Protein AF-A0A938E926-F1 (afdb_monomer)

Solvent-accessible surface area (backbone atoms only — not comparable to full-atom values): 5822 Å² total; per-residue (Å²): 134,86,87,84,81,88,79,85,87,80,83,80,80,73,86,68,89,70,73,75,61,56,34,29,30,56,46,64,48,82,91,46,44,76,60,52,52,53,49,39,54,56,42,39,76,72,66,33,42,54,50,44,62,91,80,73,63,58,95,88,58,64,63,66,61,52,51,52,52,45,60,75,66,33,76,40,83,43,80,54,78,52,76,71,63,78,70,58,132

Secondary structure (DSSP, 8-state):
------------------PPPPEEEEEE-GGGHHHHHHHHHHHHTTT-EEE-HHHHPPTTS-HHHHHHHHHHH-SEEEEE--HHHHT--

Foldseek 3Di:
DDDDDDDDDDPPPPPDPDDQAFEEEEAEDPVCVVVSVVVQVVCVVVVHHYDDLVVPDDVPDPSVVVSVVSVVPGPYYHYDDDPVRVPDD

pLDDT: mean 77.52, std 18.32, range [36.31, 94.81]

Sequence (89 aa):
MRSRASPTGIEGSHGDGSTPPLELFISYSRRDFYFAEQLAVAIRRRGLRAWFDAHELLPGSDWSEEVDRAIARCDLFVLVTTRSALASD

Nearest PDB structures (foldseek):
  4om7-assembly1_B  TM=8.098E-01  e=4.220E-02  Homo sapiens
  4lzp-assembly2_C  TM=6.347E-01  e=1.638E-01  Brucella melitensis ATCC 23457
  8t7t-assembly1_B  TM=5.255E-01  e=8.897E-02  Homo sapiens
  3pfn-assembly1_D  TM=4.037E-01  e=2.826E+00  Homo sapiens

Mean predicted aligned error: 11.83 Å

Radius of gyration: 22.84 Å; Cα contacts (8 Å, |Δi|>4): 79; chains: 1; bounding box: 88×32×35 Å

Structure (mmCIF, N/CA/C/O backbone):
data_AF-A0A938E926-F1
#
_entry.id   AF-A0A938E926-F1
#
loop_
_atom_site.group_PDB
_atom_site.id
_atom_site.type_symbol
_atom_site.label_atom_id
_atom_site.label_alt_id
_atom_site.label_comp_id
_atom_site.label_asym_id
_atom_site.label_entity_id
_atom_site.label_seq_id
_atom_site.pdbx_PDB_ins_code
_atom_site.Cartn_x
_atom_site.Cartn_y
_atom_site.Cartn_z
_atom_site.occupancy
_atom_site.B_iso_or_equiv
_atom_site.auth_seq_id
_atom_site.auth_comp_id
_atom_site.auth_asym_id
_atom_site.auth_atom_id
_atom_site.pdbx_PDB_model_num
ATOM 1 N N . MET A 1 1 ? -66.120 6.201 18.907 1.00 38.66 1 MET A N 1
ATOM 2 C CA . MET A 1 1 ? -65.660 4.936 18.294 1.00 38.66 1 MET A CA 1
ATOM 3 C C . MET A 1 1 ? -64.148 4.851 18.510 1.00 38.66 1 MET A C 1
ATOM 5 O O . MET A 1 1 ? -63.458 5.752 18.071 1.00 38.66 1 MET A O 1
ATOM 9 N N . ARG A 1 2 ? -63.729 3.885 19.347 1.00 36.31 2 ARG A N 1
ATOM 10 C CA . ARG A 1 2 ? -62.382 3.392 19.763 1.00 36.31 2 ARG A CA 1
ATOM 11 C C . ARG A 1 2 ? -61.146 4.138 19.196 1.00 36.31 2 ARG A C 1
ATOM 13 O O . ARG A 1 2 ? -60.989 4.207 17.992 1.00 36.31 2 ARG A O 1
ATOM 20 N N . SER A 1 3 ? -60.315 4.796 20.015 1.00 39.72 3 SER A N 1
ATOM 21 C CA . SER A 1 3 ? -59.275 4.245 20.920 1.00 39.72 3 SER A CA 1
ATOM 22 C C . SER A 1 3 ? -58.084 3.594 20.196 1.00 39.72 3 SER A C 1
ATOM 24 O O . SER A 1 3 ? -58.245 2.513 19.635 1.00 39.72 3 SER A O 1
ATOM 26 N N . ARG A 1 4 ? -56.886 4.196 20.311 1.00 39.56 4 ARG A N 1
ATOM 27 C CA . ARG A 1 4 ? -55.739 3.622 21.054 1.00 39.56 4 ARG A CA 1
ATOM 28 C C . ARG A 1 4 ? -54.530 4.564 21.078 1.00 39.56 4 ARG A C 1
ATOM 30 O O . ARG A 1 4 ? -54.123 5.099 20.055 1.00 39.56 4 ARG A O 1
ATOM 37 N N . ALA A 1 5 ? -53.993 4.734 22.283 1.00 47.03 5 ALA A N 1
ATOM 38 C CA . ALA A 1 5 ? -52.683 5.298 22.573 1.00 47.03 5 ALA A CA 1
ATOM 39 C C . ALA A 1 5 ? -51.547 4.344 22.147 1.00 47.03 5 ALA A C 1
ATOM 41 O O . ALA A 1 5 ? -51.781 3.146 21.955 1.00 47.03 5 ALA A O 1
ATOM 42 N N . SER A 1 6 ? -50.337 4.906 22.044 1.00 46.91 6 SER A N 1
ATOM 43 C CA . SER A 1 6 ? -49.046 4.236 21.827 1.00 46.91 6 SER A CA 1
ATOM 44 C C . SER A 1 6 ? -48.813 3.043 22.755 1.00 46.91 6 SER A C 1
ATOM 46 O O . SER A 1 6 ? -49.337 3.014 23.871 1.00 46.91 6 SER A O 1
ATOM 48 N N . PRO A 1 7 ? -47.963 2.094 22.329 1.00 49.88 7 PRO A N 1
ATOM 49 C CA . PRO A 1 7 ? -46.734 1.908 23.104 1.00 49.88 7 PRO A CA 1
ATOM 50 C C . PRO A 1 7 ? -45.506 1.515 22.242 1.00 49.88 7 PRO A C 1
ATOM 52 O O . PRO A 1 7 ? -45.657 0.906 21.189 1.00 49.88 7 PRO A O 1
ATOM 55 N N . THR A 1 8 ? -44.311 1.839 22.760 1.00 41.44 8 THR A N 1
ATOM 56 C CA . THR A 1 8 ? -43.028 1.109 22.590 1.00 41.44 8 THR A CA 1
ATOM 57 C C . THR A 1 8 ? -42.438 1.062 21.167 1.00 41.44 8 THR A C 1
ATOM 59 O O . THR A 1 8 ? -43.003 0.493 20.249 1.00 41.44 8 THR A O 1
ATOM 62 N N . GLY A 1 9 ? -41.302 1.695 20.881 1.00 47.03 9 GLY A N 1
ATOM 63 C CA . GLY A 1 9 ? -39.998 1.316 21.417 1.00 47.03 9 GLY A CA 1
ATOM 64 C C . GLY A 1 9 ? -39.366 0.237 20.533 1.00 47.03 9 GLY A C 1
ATOM 65 O O . GLY A 1 9 ? -39.643 -0.939 20.720 1.00 47.03 9 GLY A O 1
ATOM 66 N N . ILE A 1 10 ? -38.511 0.650 19.596 1.00 54.28 10 ILE A N 1
ATOM 67 C CA . ILE A 1 10 ? -37.270 -0.066 19.290 1.00 54.28 10 ILE A CA 1
ATOM 68 C C . ILE A 1 10 ? -36.203 1.019 19.202 1.00 54.28 10 ILE A C 1
ATOM 70 O O . ILE A 1 10 ? -36.061 1.724 18.204 1.00 54.28 10 ILE A O 1
ATOM 74 N N . GLU A 1 11 ? -35.503 1.184 20.315 1.00 48.88 11 GLU A N 1
ATOM 75 C CA . GLU A 1 11 ? -34.171 1.755 20.337 1.00 48.88 11 GLU A CA 1
ATOM 76 C C . GLU A 1 11 ? -33.302 0.949 19.368 1.00 48.88 11 GLU A C 1
ATOM 78 O O . GLU A 1 11 ? -33.017 -0.225 19.586 1.00 48.88 11 GLU A O 1
ATOM 83 N N . GLY A 1 12 ? -32.878 1.585 18.283 1.00 42.34 12 GLY A N 1
ATOM 84 C CA . GLY A 1 12 ? -31.725 1.154 17.506 1.00 42.34 12 GLY A CA 1
ATOM 85 C C . GLY A 1 12 ? -30.472 1.844 18.026 1.00 42.34 12 GLY A C 1
ATOM 86 O O . GLY A 1 12 ? -29.791 2.514 17.259 1.00 42.34 12 GLY A O 1
ATOM 87 N N . SER A 1 13 ? -30.193 1.729 19.326 1.00 50.97 13 SER A N 1
ATOM 88 C CA . SER A 1 13 ? -28.868 2.028 19.866 1.00 50.97 13 SER A CA 1
ATOM 89 C C . SER A 1 13 ? -27.902 0.966 19.337 1.00 50.97 13 SER A C 1
ATOM 91 O O . SER A 1 13 ? -27.804 -0.123 19.891 1.00 50.97 13 SER A O 1
ATOM 93 N N . HIS A 1 14 ? -27.225 1.264 18.230 1.00 51.56 14 HIS A N 1
ATOM 94 C CA . HIS A 1 14 ? -25.953 0.630 17.893 1.00 51.56 14 HIS A CA 1
ATOM 95 C C . HIS A 1 14 ? -24.873 1.687 18.108 1.00 51.56 14 HIS A C 1
ATOM 97 O O . HIS A 1 14 ? -24.431 2.352 17.175 1.00 51.56 14 HIS A O 1
ATOM 103 N N . GLY A 1 15 ? -24.476 1.886 19.364 1.00 61.97 15 GLY A N 1
ATOM 104 C CA . GLY A 1 15 ? -23.120 2.346 19.617 1.00 61.97 15 GLY A CA 1
ATOM 105 C C . GLY A 1 15 ? -22.197 1.210 19.200 1.00 61.97 15 GLY A C 1
ATOM 106 O O . GLY A 1 15 ? -22.084 0.221 19.913 1.00 61.97 15 GLY A O 1
ATOM 107 N N . ASP A 1 16 ? -21.596 1.301 18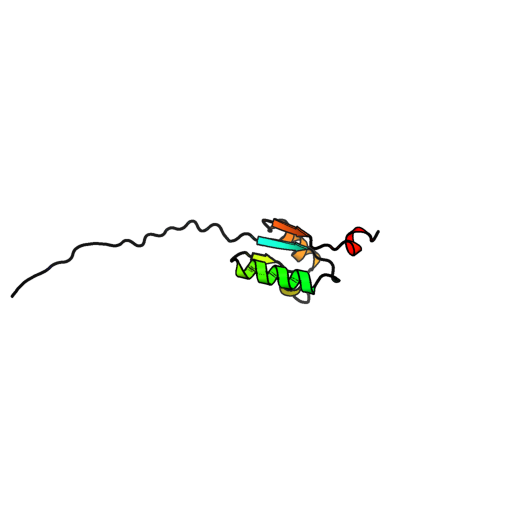.027 1.00 56.91 16 ASP A N 1
ATOM 108 C CA . ASP A 1 16 ? -20.596 0.344 17.583 1.00 56.91 16 ASP A CA 1
ATOM 109 C C . ASP A 1 16 ? -19.259 1.073 17.704 1.00 56.91 16 ASP A C 1
ATOM 111 O O . ASP A 1 16 ? -18.997 2.012 16.956 1.00 56.91 16 ASP A O 1
ATOM 115 N N . GLY A 1 17 ? -18.441 0.701 18.689 1.00 51.72 17 GLY A N 1
ATOM 116 C CA . GLY A 1 17 ? -17.036 1.100 18.762 1.00 51.72 17 GLY A CA 1
ATOM 117 C C . GLY A 1 17 ? -16.257 0.509 17.588 1.00 51.72 17 GLY A C 1
ATOM 118 O O . GLY A 1 17 ? -15.461 -0.414 17.771 1.00 51.72 17 GLY A O 1
ATOM 119 N N . SER A 1 18 ? -16.521 1.026 16.390 1.00 63.53 18 SER A N 1
ATOM 120 C CA . SER A 1 18 ? -16.097 0.452 15.121 1.00 63.53 18 SER A CA 1
ATOM 121 C C . SER A 1 18 ? -14.604 0.648 15.033 1.00 63.53 18 SER A C 1
ATOM 123 O O . SER A 1 18 ? -14.107 1.746 14.778 1.00 63.53 18 SER A O 1
ATOM 125 N N . THR A 1 19 ? -13.876 -0.425 15.331 1.00 70.88 19 THR A N 1
ATOM 126 C CA . THR A 1 19 ? -12.427 -0.432 15.185 1.00 70.88 19 THR A CA 1
ATOM 127 C C . THR A 1 19 ? -12.141 -0.020 13.742 1.00 70.88 19 THR A C 1
ATOM 129 O O . THR A 1 19 ? -12.717 -0.625 12.829 1.00 70.88 19 THR A O 1
ATOM 132 N N . PRO A 1 20 ? -11.343 1.039 13.509 1.00 76.75 20 PRO A N 1
ATOM 133 C CA . PRO A 1 20 ? -11.065 1.486 12.156 1.00 76.75 20 PRO A CA 1
ATOM 134 C C . PRO A 1 20 ? -10.516 0.301 11.351 1.00 76.75 20 PRO A C 1
ATOM 136 O O . PRO A 1 20 ? -9.750 -0.494 11.899 1.00 76.75 20 PRO A O 1
ATOM 139 N N . PRO A 1 21 ? -10.904 0.150 10.071 1.00 84.44 21 PRO A N 1
ATOM 140 C CA . PRO A 1 21 ? -10.434 -0.973 9.274 1.00 84.44 21 PRO A CA 1
ATOM 141 C C . PRO A 1 21 ? -8.908 -0.973 9.237 1.00 84.44 21 PRO A C 1
ATOM 143 O O . PRO A 1 21 ? -8.305 0.098 9.122 1.00 84.44 21 PRO A O 1
ATOM 146 N N . LEU A 1 22 ? -8.312 -2.163 9.333 1.00 91.62 22 LEU A N 1
ATOM 147 C CA . LEU A 1 22 ? -6.859 -2.309 9.336 1.00 91.62 22 LEU A CA 1
ATOM 148 C C . LEU A 1 22 ? -6.260 -1.694 8.070 1.00 91.62 22 LEU A C 1
ATOM 150 O O . LEU A 1 22 ? -6.818 -1.818 6.972 1.00 91.62 22 LEU A O 1
ATOM 154 N N . GLU A 1 23 ? -5.119 -1.046 8.242 1.00 92.38 23 GLU A N 1
ATOM 155 C CA . GLU A 1 23 ? -4.350 -0.389 7.200 1.00 92.38 23 GLU A CA 1
ATOM 156 C C . GLU A 1 23 ? -3.149 -1.240 6.811 1.00 92.38 23 GLU A C 1
ATOM 158 O O . GLU A 1 23 ? -2.259 -1.501 7.615 1.00 92.38 23 GLU A O 1
ATOM 163 N N . LEU A 1 24 ? -3.147 -1.703 5.564 1.00 94.81 24 LEU A N 1
ATOM 164 C CA . LEU A 1 24 ? -2.105 -2.560 5.020 1.00 94.81 24 LEU A CA 1
ATOM 165 C C . LEU A 1 24 ? -1.167 -1.730 4.145 1.00 94.81 24 LEU A C 1
ATOM 167 O O . LEU A 1 24 ? -1.629 -1.100 3.195 1.00 94.81 24 LEU A O 1
ATOM 171 N N . PHE A 1 25 ? 0.135 -1.784 4.408 1.00 94.75 25 PHE A N 1
ATOM 172 C CA . PHE A 1 25 ? 1.160 -1.255 3.510 1.00 94.75 25 PHE A CA 1
ATOM 173 C C . PHE A 1 25 ? 1.616 -2.353 2.546 1.00 94.75 25 PHE A C 1
ATOM 175 O O . PHE A 1 25 ? 2.055 -3.417 2.986 1.00 94.75 25 PHE A O 1
ATOM 182 N N . ILE A 1 26 ? 1.522 -2.111 1.236 1.00 93.88 26 ILE A N 1
ATOM 183 C CA . ILE A 1 26 ? 1.955 -3.073 0.214 1.00 93.88 26 ILE A CA 1
ATOM 184 C C . ILE A 1 26 ? 3.306 -2.636 -0.348 1.00 93.88 26 ILE A C 1
ATOM 186 O O . ILE A 1 26 ? 3.391 -1.712 -1.153 1.00 93.88 26 ILE A O 1
ATOM 190 N N . SER A 1 27 ? 4.356 -3.351 0.049 1.00 91.50 27 SER A N 1
ATOM 191 C CA . SER A 1 27 ? 5.685 -3.246 -0.544 1.00 91.50 27 SER A CA 1
ATOM 192 C C . SER A 1 27 ? 5.797 -4.209 -1.718 1.00 91.50 27 SER A C 1
ATOM 194 O O . SER A 1 27 ? 5.456 -5.385 -1.593 1.00 91.50 27 SER A O 1
ATOM 196 N N . TYR A 1 28 ? 6.270 -3.733 -2.863 1.00 91.06 28 TYR A N 1
ATOM 197 C CA . TYR A 1 28 ? 6.399 -4.549 -4.064 1.00 91.06 28 TYR A CA 1
ATOM 198 C C . TYR A 1 28 ? 7.561 -4.060 -4.928 1.00 91.06 28 TYR A C 1
ATOM 200 O O . TYR A 1 28 ? 7.955 -2.894 -4.882 1.00 91.06 28 TYR A O 1
ATOM 208 N N . SER A 1 29 ? 8.113 -4.955 -5.746 1.00 88.56 29 SER A N 1
ATOM 209 C CA . SER A 1 29 ? 9.036 -4.550 -6.803 1.00 88.56 29 SER A CA 1
ATOM 210 C C . SER A 1 29 ? 8.249 -4.025 -8.005 1.00 88.56 29 SER A C 1
ATOM 212 O O . SER A 1 29 ? 7.186 -4.551 -8.327 1.00 88.56 29 SER A O 1
ATOM 214 N N . ARG A 1 30 ? 8.792 -3.066 -8.766 1.00 85.44 30 ARG A N 1
ATOM 215 C CA . ARG A 1 30 ? 8.137 -2.572 -9.999 1.00 85.44 30 ARG A CA 1
ATOM 216 C C . ARG A 1 30 ? 7.786 -3.684 -10.999 1.00 85.44 30 ARG A C 1
ATOM 218 O O . ARG A 1 30 ? 6.855 -3.525 -11.780 1.00 85.44 30 ARG A O 1
ATOM 225 N N . ARG A 1 31 ? 8.515 -4.807 -10.983 1.00 87.19 31 ARG A N 1
ATOM 226 C CA . ARG A 1 31 ? 8.246 -5.971 -11.847 1.00 87.19 31 ARG A CA 1
ATOM 227 C C . ARG A 1 31 ? 6.952 -6.694 -11.468 1.00 87.19 31 ARG A C 1
ATOM 229 O O . ARG A 1 31 ? 6.338 -7.317 -12.326 1.00 87.19 31 ARG A O 1
ATOM 236 N N . ASP A 1 32 ? 6.532 -6.566 -10.214 1.00 88.31 32 ASP A N 1
ATOM 237 C CA . ASP A 1 32 ? 5.350 -7.213 -9.647 1.00 88.31 32 ASP A CA 1
ATOM 238 C C . ASP A 1 32 ? 4.145 -6.252 -9.550 1.00 88.31 32 ASP A C 1
ATOM 240 O O . ASP A 1 32 ? 3.137 -6.589 -8.929 1.00 88.31 32 ASP A O 1
ATOM 244 N N . PHE A 1 33 ? 4.223 -5.069 -10.182 1.00 89.75 33 PHE A N 1
ATOM 245 C CA . PHE A 1 33 ? 3.216 -4.000 -10.106 1.00 89.75 33 PHE A CA 1
ATOM 246 C C . PHE A 1 33 ? 1.782 -4.499 -10.324 1.00 89.75 33 PHE A C 1
ATOM 248 O O . PHE A 1 33 ? 0.929 -4.311 -9.462 1.00 89.75 33 PHE A O 1
ATOM 255 N N . TYR A 1 34 ? 1.520 -5.192 -11.438 1.00 91.44 34 TYR A N 1
ATOM 256 C CA . TYR A 1 34 ? 0.164 -5.645 -11.772 1.00 91.44 34 TYR A CA 1
ATOM 257 C C . TYR A 1 34 ? -0.401 -6.624 -10.742 1.00 91.44 34 TYR A C 1
ATOM 259 O O . TYR A 1 34 ? -1.599 -6.632 -10.474 1.00 91.44 34 TYR A O 1
ATOM 267 N N . PHE A 1 35 ? 0.449 -7.455 -10.140 1.00 91.69 35 PHE A N 1
ATOM 268 C CA . PHE A 1 35 ? 0.006 -8.342 -9.072 1.00 91.69 35 PHE A CA 1
ATOM 269 C C . PHE A 1 35 ? -0.311 -7.549 -7.797 1.00 91.69 35 PHE A C 1
ATOM 271 O O . PHE A 1 35 ? -1.359 -7.767 -7.188 1.00 91.69 35 PHE A O 1
ATOM 278 N N . ALA A 1 36 ? 0.567 -6.620 -7.409 1.00 92.75 36 ALA A N 1
ATOM 279 C CA . ALA A 1 36 ? 0.384 -5.782 -6.226 1.00 92.75 36 ALA A CA 1
ATOM 280 C C . ALA A 1 36 ? -0.877 -4.902 -6.325 1.00 92.75 36 ALA A C 1
ATOM 282 O O . ALA A 1 36 ? -1.633 -4.800 -5.358 1.00 92.75 36 ALA A O 1
ATOM 283 N N . GLU A 1 37 ? -1.165 -4.354 -7.506 1.00 93.81 37 GLU A N 1
ATOM 284 C CA . GLU A 1 37 ? -2.388 -3.596 -7.786 1.00 93.81 37 GLU A CA 1
ATOM 285 C C . GLU A 1 37 ? -3.643 -4.464 -7.590 1.00 93.81 37 GLU A C 1
ATOM 287 O O . GLU A 1 37 ? -4.570 -4.092 -6.861 1.00 93.81 37 GLU A O 1
ATOM 292 N N . GLN A 1 38 ? -3.659 -5.666 -8.173 1.00 94.38 38 GLN A N 1
ATOM 293 C CA . GLN A 1 38 ? -4.783 -6.598 -8.044 1.00 94.38 38 GLN A CA 1
ATOM 294 C C . GLN A 1 38 ? -4.988 -7.053 -6.594 1.00 94.38 38 GLN A C 1
ATOM 296 O O . GLN A 1 38 ? -6.128 -7.184 -6.134 1.00 94.38 38 GLN A O 1
ATOM 301 N N . LEU A 1 39 ? -3.896 -7.247 -5.851 1.00 93.25 39 LEU A N 1
ATOM 302 C CA . LEU A 1 39 ? -3.931 -7.534 -4.421 1.00 93.25 39 LEU A CA 1
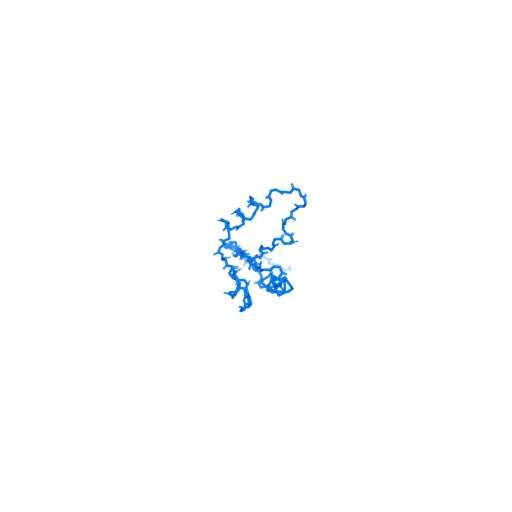ATOM 303 C C . LEU A 1 39 ? -4.550 -6.369 -3.635 1.00 93.25 39 LEU A C 1
ATOM 305 O O . LEU A 1 39 ? -5.446 -6.600 -2.821 1.00 93.25 39 LEU A O 1
ATOM 309 N N . ALA A 1 40 ? -4.147 -5.126 -3.913 1.00 93.69 40 ALA A N 1
ATOM 310 C CA . ALA A 1 40 ? -4.709 -3.937 -3.275 1.00 93.69 40 ALA A CA 1
ATOM 311 C C . ALA A 1 40 ? -6.223 -3.821 -3.521 1.00 93.69 40 ALA A C 1
ATOM 313 O O . ALA A 1 40 ? -6.993 -3.569 -2.592 1.00 93.69 40 ALA A O 1
ATOM 314 N N . VAL A 1 41 ? -6.679 -4.068 -4.754 1.00 94.31 41 VAL A N 1
ATOM 315 C CA . VAL A 1 41 ? -8.112 -4.105 -5.096 1.00 94.31 41 VAL A CA 1
ATOM 316 C C . VAL A 1 41 ? -8.840 -5.205 -4.318 1.00 94.31 41 VAL A C 1
ATOM 318 O O . VAL A 1 41 ? -9.918 -4.960 -3.771 1.00 94.31 41 VAL A O 1
ATOM 321 N N . ALA A 1 42 ? -8.269 -6.407 -4.234 1.00 94.75 42 ALA A N 1
ATOM 322 C CA . ALA A 1 42 ? -8.867 -7.522 -3.503 1.00 94.75 42 ALA A CA 1
ATOM 323 C C . ALA A 1 42 ? -8.976 -7.250 -1.992 1.00 94.75 42 ALA A C 1
ATOM 325 O O . ALA A 1 42 ? -9.996 -7.584 -1.388 1.00 94.75 42 ALA A O 1
ATOM 326 N N . ILE A 1 43 ? -7.964 -6.612 -1.394 1.00 92.81 43 ILE A N 1
ATOM 327 C CA . ILE A 1 43 ? -7.967 -6.183 0.013 1.00 92.81 43 ILE A CA 1
ATOM 328 C C . ILE A 1 43 ? -9.077 -5.152 0.249 1.00 92.81 43 ILE A C 1
ATOM 330 O O . ILE A 1 43 ? -9.912 -5.342 1.135 1.00 92.81 43 ILE A O 1
ATOM 334 N N . ARG A 1 44 ? -9.157 -4.112 -0.592 1.00 92.38 44 ARG A N 1
ATOM 335 C CA . ARG A 1 44 ? -10.184 -3.060 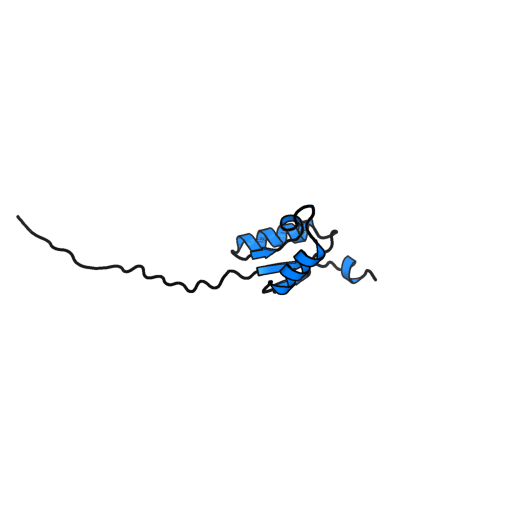-0.484 1.00 92.38 44 ARG A CA 1
ATOM 336 C C . ARG A 1 44 ? -11.604 -3.614 -0.607 1.00 92.38 44 ARG A C 1
ATOM 338 O O . ARG A 1 44 ? -12.489 -3.222 0.148 1.00 92.38 44 ARG A O 1
ATOM 345 N N . ARG A 1 45 ? -11.826 -4.596 -1.489 1.00 93.69 45 ARG A N 1
ATOM 346 C CA . ARG A 1 45 ? -13.124 -5.290 -1.631 1.00 93.69 45 ARG A CA 1
ATOM 347 C C . ARG A 1 45 ? -13.562 -6.055 -0.380 1.00 93.69 45 ARG A C 1
ATOM 349 O O . ARG A 1 45 ? -14.742 -6.361 -0.255 1.00 93.69 45 ARG A O 1
ATOM 356 N N . ARG A 1 46 ? -12.642 -6.364 0.537 1.00 92.38 46 ARG A N 1
ATOM 357 C CA . ARG A 1 46 ? -12.934 -7.007 1.828 1.00 92.38 46 ARG A CA 1
ATOM 358 C C . ARG A 1 46 ? -13.176 -6.000 2.960 1.00 92.38 46 ARG A C 1
ATOM 360 O O . ARG A 1 46 ? -13.284 -6.414 4.106 1.00 92.38 46 ARG A O 1
ATOM 367 N N . GLY A 1 47 ? -13.253 -4.702 2.654 1.00 90.94 47 GLY A N 1
ATOM 368 C CA . GLY A 1 47 ? -13.477 -3.644 3.645 1.00 90.94 47 GLY A CA 1
ATOM 369 C C . GLY A 1 47 ? -12.222 -3.222 4.415 1.00 90.94 47 GLY A C 1
ATOM 370 O O . GLY A 1 47 ? -12.334 -2.514 5.409 1.00 90.94 47 GLY A O 1
ATOM 371 N N . LEU A 1 48 ? -11.035 -3.641 3.971 1.00 92.69 48 LEU A N 1
ATOM 372 C CA . LEU A 1 48 ? -9.751 -3.249 4.558 1.00 92.69 48 LEU A CA 1
ATOM 373 C C . LEU A 1 48 ? -9.144 -2.061 3.801 1.00 92.69 48 LEU A C 1
ATOM 375 O O . LEU A 1 48 ? -9.434 -1.857 2.618 1.00 92.69 48 LEU A O 1
ATOM 379 N N . ARG A 1 49 ? -8.262 -1.293 4.450 1.00 92.12 49 ARG A N 1
ATOM 380 C CA . ARG A 1 49 ? -7.490 -0.244 3.770 1.00 92.12 49 ARG A CA 1
ATOM 381 C C . ARG A 1 49 ? -6.198 -0.841 3.217 1.00 92.12 49 ARG A C 1
ATOM 383 O O . ARG A 1 49 ? -5.498 -1.564 3.914 1.00 92.12 49 ARG A O 1
ATOM 390 N N . ALA A 1 50 ? -5.880 -0.522 1.967 1.00 92.81 50 ALA A N 1
ATOM 391 C CA . ALA A 1 50 ? -4.607 -0.871 1.344 1.00 92.81 50 ALA A CA 1
ATOM 392 C C . ALA A 1 50 ? -3.933 0.410 0.862 1.00 92.81 50 ALA A C 1
ATOM 394 O O . ALA A 1 50 ? -4.471 1.076 -0.029 1.00 92.81 50 ALA A O 1
ATOM 395 N N . TRP A 1 51 ? -2.784 0.729 1.446 1.00 91.81 51 TRP A N 1
ATOM 396 C CA . TRP A 1 51 ? -1.893 1.775 0.976 1.00 91.81 51 TRP A CA 1
ATOM 397 C C . TRP A 1 51 ? -1.008 1.200 -0.133 1.00 91.81 51 TRP A C 1
ATOM 399 O O . TRP A 1 51 ? -0.325 0.188 0.053 1.00 91.81 51 TRP A O 1
ATOM 409 N N . PHE A 1 52 ? -1.090 1.815 -1.309 1.00 87.31 52 PHE A N 1
ATOM 410 C CA . PHE A 1 52 ? -0.389 1.399 -2.518 1.00 87.31 52 PHE A CA 1
ATOM 411 C C . PHE A 1 52 ? 0.204 2.645 -3.162 1.00 87.31 52 PHE A C 1
ATOM 413 O O . PHE A 1 52 ? -0.535 3.511 -3.628 1.00 87.31 52 PHE A O 1
ATOM 420 N N . ASP A 1 53 ? 1.530 2.726 -3.148 1.00 80.94 53 ASP A N 1
ATOM 421 C CA . ASP A 1 53 ? 2.303 3.931 -3.450 1.00 80.94 53 ASP A CA 1
ATOM 422 C C . ASP A 1 53 ? 1.902 4.589 -4.789 1.00 80.94 53 ASP A C 1
ATOM 424 O O . ASP A 1 53 ? 1.679 5.794 -4.851 1.00 80.94 53 ASP A O 1
ATOM 428 N N . ALA A 1 54 ? 1.661 3.803 -5.837 1.00 75.06 54 ALA A N 1
ATOM 429 C CA . ALA A 1 54 ? 1.305 4.289 -7.163 1.00 75.06 54 ALA A CA 1
ATOM 430 C C . ALA A 1 54 ? -0.047 5.015 -7.220 1.00 75.06 54 ALA A C 1
ATOM 432 O O . ALA A 1 54 ? -0.318 5.714 -8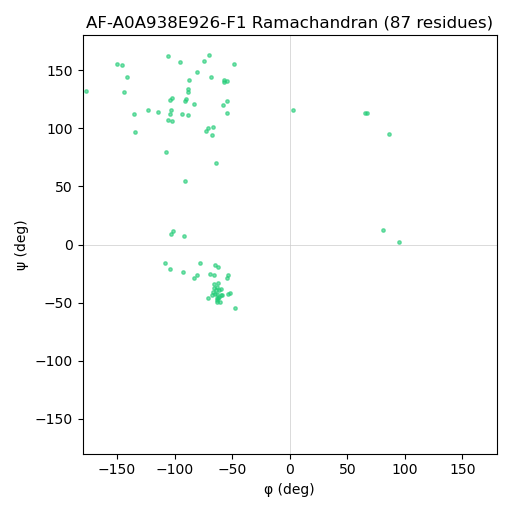.193 1.00 75.06 54 ALA A O 1
ATOM 433 N N . HIS A 1 55 ? -0.907 4.830 -6.216 1.00 74.38 55 HIS A N 1
ATOM 434 C CA . HIS A 1 55 ? -2.195 5.519 -6.113 1.00 74.38 55 HIS A CA 1
ATOM 435 C C . HIS A 1 55 ? -2.185 6.644 -5.070 1.00 74.38 55 HIS A C 1
ATOM 437 O O . HIS A 1 55 ? -3.047 7.515 -5.129 1.00 74.38 55 HIS A O 1
ATOM 443 N N . GLU A 1 56 ? -1.258 6.603 -4.113 1.00 69.62 56 GLU A N 1
ATOM 444 C CA . GLU A 1 56 ? -1.279 7.445 -2.908 1.00 69.62 56 GLU A CA 1
ATOM 445 C C . GLU A 1 56 ? -0.207 8.547 -2.927 1.00 69.62 56 GLU A C 1
ATOM 447 O O . GLU A 1 56 ? -0.304 9.504 -2.162 1.00 69.62 56 GLU A O 1
ATOM 452 N N . LEU A 1 57 ? 0.799 8.442 -3.800 1.00 78.50 57 LEU A N 1
ATOM 453 C CA . LEU A 1 57 ? 1.871 9.429 -3.925 1.00 78.50 57 LEU A CA 1
ATOM 454 C C . LEU A 1 57 ? 1.508 10.514 -4.941 1.00 78.50 57 LEU A C 1
ATOM 456 O O . LEU A 1 57 ? 1.226 10.235 -6.112 1.00 78.50 57 LEU A O 1
ATOM 460 N N . LEU A 1 58 ? 1.564 11.771 -4.508 1.00 76.31 58 LEU A N 1
ATOM 461 C CA . LEU A 1 58 ? 1.293 12.922 -5.366 1.00 76.31 58 LEU A CA 1
ATOM 462 C C . LEU A 1 58 ? 2.563 13.380 -6.103 1.00 76.31 58 LEU A C 1
ATOM 464 O O . LEU A 1 58 ? 3.644 13.425 -5.519 1.00 76.31 58 LEU A O 1
ATOM 468 N N . PRO A 1 59 ? 2.471 13.804 -7.376 1.00 76.25 59 PRO A N 1
ATOM 469 C CA . PRO A 1 59 ? 3.608 14.416 -8.053 1.00 76.25 59 PRO A CA 1
ATOM 470 C C . PRO A 1 59 ? 4.111 15.651 -7.287 1.00 76.25 59 PRO A C 1
ATOM 472 O O . PRO A 1 59 ? 3.373 16.619 -7.112 1.00 76.25 59 PRO A O 1
ATOM 475 N N . GLY A 1 60 ? 5.375 15.623 -6.858 1.00 80.88 60 GLY A N 1
ATOM 476 C CA . GLY A 1 60 ? 6.014 16.718 -6.119 1.00 80.88 60 GLY A CA 1
ATOM 477 C C . GLY A 1 60 ? 5.978 16.594 -4.592 1.00 80.88 60 GLY A C 1
ATOM 478 O O . GLY A 1 60 ? 6.489 17.495 -3.928 1.00 80.88 60 GLY A O 1
ATOM 479 N N . SER A 1 61 ? 5.420 15.516 -4.032 1.00 79.12 61 SER A N 1
ATOM 480 C CA . SER A 1 61 ? 5.580 15.196 -2.610 1.00 79.12 61 SER A CA 1
ATOM 481 C C . SER A 1 61 ? 6.981 14.655 -2.296 1.00 79.12 61 SER A C 1
ATOM 483 O O . SER A 1 61 ? 7.686 14.152 -3.179 1.00 79.12 61 SER A O 1
ATOM 485 N N . ASP A 1 62 ? 7.400 14.758 -1.028 1.00 84.31 62 ASP A N 1
ATOM 486 C CA . ASP A 1 62 ? 8.566 14.011 -0.551 1.00 84.31 62 ASP A CA 1
ATOM 487 C C . ASP A 1 62 ? 8.185 12.535 -0.431 1.00 84.31 62 ASP A C 1
ATOM 489 O O . ASP A 1 62 ? 7.563 12.086 0.535 1.00 84.31 62 ASP A O 1
ATOM 493 N N . TRP A 1 63 ? 8.552 11.797 -1.473 1.00 83.94 63 TRP A N 1
ATOM 494 C CA . TRP A 1 63 ? 8.285 10.375 -1.612 1.00 83.94 63 TRP A CA 1
ATOM 495 C C . TRP A 1 63 ? 8.768 9.558 -0.411 1.00 83.94 63 TRP A C 1
ATOM 497 O O . TRP A 1 63 ? 8.054 8.673 0.058 1.00 83.94 63 TRP A O 1
ATOM 507 N N . SER A 1 64 ? 9.968 9.858 0.094 1.00 84.94 64 SER A N 1
ATOM 508 C CA . SER A 1 64 ? 10.569 9.091 1.190 1.00 84.94 64 SER A CA 1
ATOM 509 C C . SER A 1 64 ? 9.775 9.303 2.472 1.00 84.94 64 SER A C 1
ATOM 511 O O . SER A 1 64 ? 9.435 8.346 3.161 1.00 84.94 64 SER A O 1
ATOM 513 N N . GLU A 1 65 ? 9.396 10.552 2.743 1.00 88.75 65 GLU A N 1
ATOM 514 C CA . GLU A 1 65 ? 8.617 10.897 3.929 1.00 88.75 65 GLU A CA 1
ATOM 515 C C . GLU A 1 65 ? 7.203 10.286 3.891 1.00 88.75 65 GLU A C 1
ATOM 517 O O . GLU A 1 65 ? 6.684 9.836 4.912 1.00 88.75 65 GLU A O 1
ATOM 522 N N . GLU A 1 66 ? 6.560 10.236 2.719 1.00 88.25 66 GLU A N 1
ATOM 523 C CA . GLU A 1 66 ? 5.252 9.589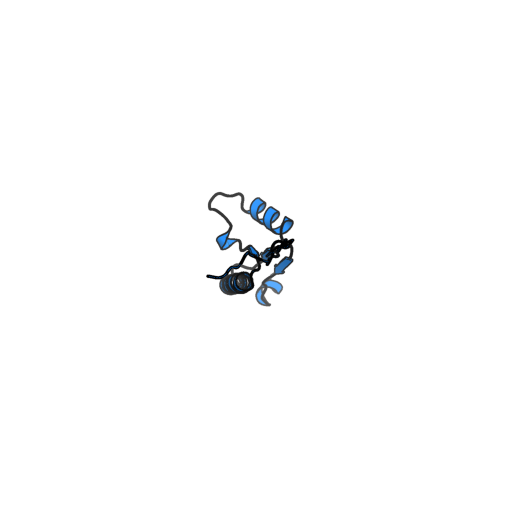 2.551 1.00 88.25 66 GLU A CA 1
ATOM 524 C C . GLU A 1 66 ? 5.311 8.082 2.793 1.00 88.25 66 GLU A C 1
ATOM 526 O O . GLU A 1 66 ? 4.449 7.544 3.494 1.00 88.25 66 GLU A O 1
ATOM 531 N N . VAL A 1 67 ? 6.344 7.421 2.270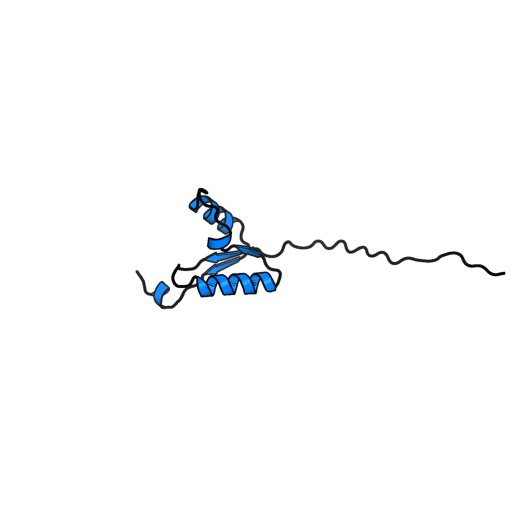 1.00 88.56 67 VAL A N 1
ATOM 532 C CA . VAL A 1 67 ? 6.590 5.997 2.509 1.00 88.56 67 VAL A CA 1
ATOM 533 C C . VAL A 1 67 ? 6.854 5.737 3.992 1.00 88.56 67 VAL A C 1
ATOM 535 O O . VAL A 1 67 ? 6.205 4.866 4.573 1.00 88.56 67 VAL A O 1
ATOM 538 N N . ASP A 1 68 ? 7.726 6.519 4.630 1.00 90.88 68 ASP A N 1
ATOM 539 C CA . ASP A 1 68 ? 8.045 6.373 6.054 1.00 90.88 68 ASP A CA 1
ATOM 540 C C . ASP A 1 68 ? 6.800 6.549 6.932 1.00 90.88 68 ASP A C 1
ATOM 542 O O . ASP A 1 68 ? 6.541 5.744 7.833 1.00 90.88 68 ASP A O 1
ATOM 546 N N . ARG A 1 69 ? 5.968 7.556 6.637 1.00 90.50 69 ARG A N 1
ATOM 547 C CA . ARG A 1 69 ? 4.692 7.768 7.337 1.00 90.50 69 ARG A CA 1
ATOM 548 C C . ARG A 1 69 ? 3.724 6.608 7.136 1.00 90.50 69 ARG A C 1
ATOM 550 O O . ARG A 1 69 ? 3.062 6.205 8.092 1.00 90.50 69 ARG A O 1
ATOM 557 N N . ALA A 1 70 ? 3.618 6.082 5.919 1.00 89.75 70 ALA A N 1
ATOM 558 C CA . ALA A 1 70 ? 2.721 4.973 5.620 1.00 89.75 70 ALA A CA 1
ATOM 559 C C . ALA A 1 70 ? 3.156 3.685 6.337 1.00 89.75 70 ALA A C 1
ATOM 561 O O . ALA A 1 70 ? 2.316 2.991 6.910 1.00 89.75 70 ALA A O 1
ATOM 562 N N . ILE A 1 71 ? 4.462 3.406 6.386 1.00 90.50 71 ILE A N 1
ATOM 563 C CA . ILE A 1 71 ? 5.022 2.279 7.143 1.00 90.50 71 ILE A CA 1
ATOM 564 C C . ILE A 1 71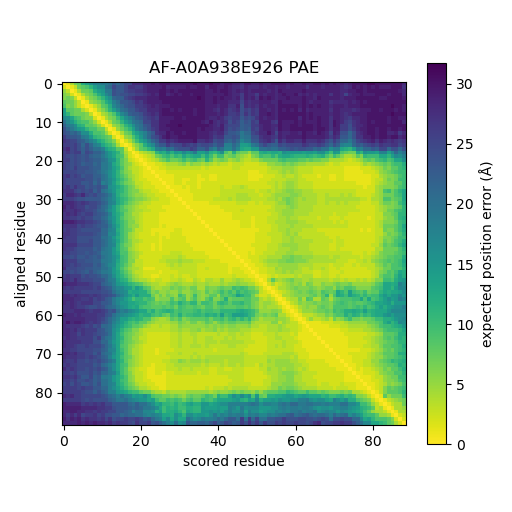 ? 4.759 2.455 8.642 1.00 90.50 71 ILE A C 1
ATOM 566 O O . ILE A 1 71 ? 4.292 1.520 9.287 1.00 90.50 71 ILE A O 1
ATOM 570 N N . ALA A 1 72 ? 4.999 3.648 9.195 1.00 91.69 72 ALA A N 1
ATOM 571 C CA . ALA A 1 72 ? 4.794 3.921 10.619 1.00 91.69 72 ALA A CA 1
ATOM 572 C C . ALA A 1 72 ? 3.320 3.839 11.056 1.00 91.69 72 ALA A C 1
ATOM 574 O O . ALA A 1 72 ? 3.037 3.585 12.226 1.00 91.69 72 ALA A O 1
ATOM 575 N N . ARG A 1 73 ? 2.382 4.078 10.132 1.00 91.75 73 ARG A N 1
ATOM 576 C CA . ARG A 1 73 ? 0.937 4.082 10.395 1.00 91.75 73 ARG A CA 1
ATOM 577 C C . ARG A 1 73 ? 0.259 2.731 10.143 1.00 91.75 73 ARG A C 1
ATOM 579 O O . ARG A 1 73 ? -0.826 2.511 10.676 1.00 91.75 73 ARG A O 1
ATOM 586 N N . CYS A 1 74 ? 0.828 1.865 9.307 1.00 93.56 74 CYS A N 1
ATOM 587 C CA . CYS A 1 74 ? 0.158 0.626 8.919 1.00 93.56 74 CYS A CA 1
ATOM 588 C C . CYS A 1 74 ? 0.042 -0.370 10.085 1.00 93.56 74 CYS A C 1
ATOM 590 O O . CYS A 1 74 ? 0.942 -0.505 10.909 1.00 93.56 74 CYS A O 1
ATOM 592 N N . ASP A 1 75 ? -1.067 -1.106 10.119 1.00 93.75 75 ASP A N 1
ATOM 593 C CA . ASP A 1 75 ? -1.281 -2.207 11.061 1.00 93.75 75 ASP A CA 1
ATOM 594 C C . ASP A 1 75 ? -0.579 -3.492 10.588 1.00 93.75 75 ASP A C 1
ATOM 596 O O . ASP A 1 75 ? -0.254 -4.377 11.380 1.00 93.75 75 ASP A O 1
ATOM 600 N N . LEU A 1 76 ? -0.381 -3.621 9.273 1.00 93.06 76 LEU A N 1
ATOM 601 C CA 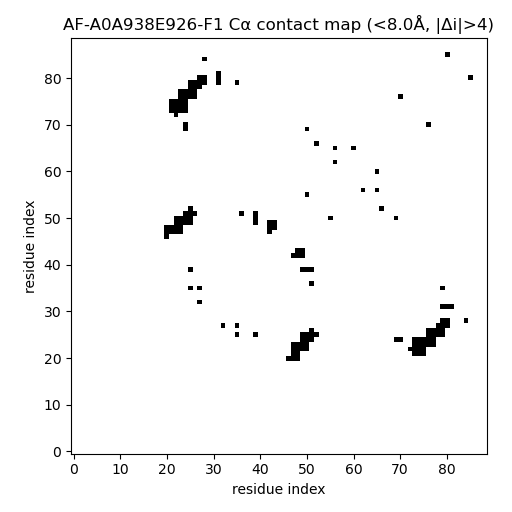. LEU A 1 76 ? 0.132 -4.815 8.609 1.00 93.06 76 LEU A CA 1
ATOM 602 C C . LEU A 1 76 ? 1.027 -4.427 7.427 1.00 93.06 76 LEU A C 1
ATOM 604 O O . LEU A 1 76 ? 0.623 -3.666 6.549 1.00 93.06 76 LEU A O 1
ATOM 608 N N . PHE A 1 77 ? 2.211 -5.034 7.355 1.00 92.44 77 PHE A N 1
ATOM 609 C CA . PHE A 1 77 ? 3.143 -4.873 6.240 1.00 92.44 77 PHE A CA 1
ATOM 610 C C . PHE A 1 77 ? 3.116 -6.110 5.335 1.00 92.44 77 PHE A C 1
ATOM 612 O O . PHE A 1 77 ? 3.350 -7.231 5.792 1.00 92.44 77 PHE A O 1
ATOM 619 N N . VAL A 1 78 ? 2.848 -5.920 4.043 1.00 92.12 78 VAL A N 1
ATOM 620 C CA . VAL A 1 78 ? 2.771 -6.990 3.041 1.00 92.12 78 VAL A CA 1
ATOM 621 C C . VAL A 1 78 ? 3.903 -6.828 2.035 1.00 92.12 78 VAL A C 1
ATOM 623 O O . VAL A 1 78 ? 3.906 -5.881 1.253 1.00 92.12 78 VAL A O 1
ATOM 626 N N . LEU A 1 79 ? 4.840 -7.778 2.020 1.00 91.31 79 LEU A N 1
ATOM 627 C CA . LEU A 1 79 ? 5.901 -7.843 1.016 1.00 91.31 79 LEU A CA 1
ATOM 628 C C . LEU A 1 79 ? 5.485 -8.750 -0.147 1.00 91.31 79 LEU A C 1
ATOM 630 O O . LEU A 1 79 ? 5.391 -9.970 -0.004 1.00 91.31 79 LEU A O 1
ATOM 634 N N . VAL A 1 80 ? 5.275 -8.153 -1.314 1.00 89.19 80 VAL A N 1
ATOM 635 C CA . VAL A 1 80 ? 5.092 -8.853 -2.584 1.00 89.19 80 VAL A CA 1
ATOM 636 C C . VAL A 1 80 ? 6.463 -9.057 -3.212 1.00 89.19 80 VAL A C 1
ATOM 638 O O . VAL A 1 80 ? 7.110 -8.109 -3.654 1.00 89.19 80 VAL A O 1
ATOM 641 N N . THR A 1 81 ? 6.903 -10.309 -3.263 1.00 83.00 81 THR A N 1
ATOM 642 C CA . THR A 1 81 ? 8.182 -10.671 -3.868 1.00 83.00 81 THR A CA 1
ATOM 643 C C . THR A 1 81 ? 8.065 -11.980 -4.633 1.00 83.00 81 THR A C 1
ATOM 645 O O . THR A 1 81 ? 7.343 -12.900 -4.239 1.00 83.00 81 THR A O 1
ATOM 648 N N . THR A 1 82 ? 8.776 -12.063 -5.752 1.00 71.31 82 THR A N 1
ATOM 649 C CA . THR A 1 82 ? 8.9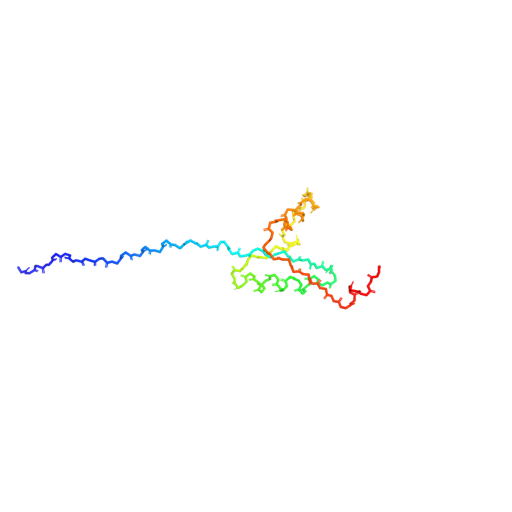28 -13.287 -6.536 1.00 71.31 82 THR A CA 1
ATOM 650 C C . THR A 1 82 ? 10.323 -13.868 -6.328 1.00 71.31 82 THR A C 1
ATOM 652 O O . THR A 1 82 ? 11.248 -13.190 -5.885 1.00 71.31 82 THR A O 1
ATOM 655 N N . ARG A 1 83 ? 10.514 -15.148 -6.672 1.00 69.62 83 ARG A N 1
ATOM 656 C CA . ARG A 1 83 ? 11.818 -15.827 -6.539 1.00 69.62 83 ARG A CA 1
ATOM 657 C C . ARG A 1 83 ? 12.948 -15.069 -7.264 1.00 69.62 83 ARG A C 1
ATOM 659 O O . ARG A 1 83 ? 14.084 -15.099 -6.817 1.00 69.62 83 ARG A O 1
ATOM 666 N N . SER A 1 84 ? 12.608 -14.340 -8.328 1.00 60.59 84 SER A N 1
ATOM 667 C CA . SER A 1 84 ? 13.498 -13.450 -9.081 1.00 60.59 84 SER A CA 1
ATOM 668 C C . SER A 1 84 ? 13.993 -12.240 -8.274 1.00 60.59 84 SER A C 1
ATOM 670 O O . SER A 1 84 ? 15.114 -11.789 -8.485 1.00 60.59 84 SER A O 1
ATOM 672 N N . ALA A 1 85 ? 13.170 -11.708 -7.366 1.00 54.75 85 ALA A N 1
ATOM 673 C CA . ALA A 1 85 ? 13.510 -10.569 -6.512 1.00 54.75 85 ALA A CA 1
ATOM 674 C C . ALA A 1 85 ? 14.313 -10.987 -5.268 1.00 54.75 85 ALA A C 1
ATOM 676 O O . ALA A 1 85 ? 15.151 -10.224 -4.811 1.00 54.75 85 ALA A O 1
ATOM 677 N N . LEU A 1 86 ? 14.123 -12.214 -4.766 1.00 58.25 86 LEU A N 1
ATOM 678 C CA . LEU A 1 86 ? 14.941 -12.786 -3.681 1.00 58.25 86 LEU A CA 1
ATOM 679 C C . LEU A 1 86 ? 16.321 -13.289 -4.141 1.00 58.25 86 LEU A C 1
ATOM 681 O O . LEU A 1 86 ? 17.174 -13.560 -3.306 1.00 58.25 86 LEU A O 1
ATOM 685 N N . ALA A 1 87 ? 16.520 -13.462 -5.450 1.00 59.31 87 ALA A N 1
ATOM 686 C CA . ALA A 1 87 ? 17.763 -13.954 -6.048 1.00 59.31 87 ALA A CA 1
ATOM 687 C C . ALA A 1 87 ? 18.613 -12.843 -6.694 1.00 59.31 87 ALA A C 1
ATOM 689 O O . ALA A 1 87 ? 19.543 -13.149 -7.435 1.00 59.31 87 ALA A O 1
ATOM 690 N N . SER A 1 88 ? 18.254 -11.573 -6.484 1.00 45.47 88 SER A N 1
ATOM 691 C CA . SER A 1 88 ? 19.021 -10.427 -6.977 1.00 45.47 88 SER A CA 1
ATOM 692 C C . SER A 1 88 ? 19.785 -9.813 -5.802 1.00 45.47 88 SER A C 1
ATOM 694 O O . SER A 1 88 ? 19.146 -9.300 -4.886 1.00 45.47 88 SER A O 1
ATOM 696 N N . ASP A 1 89 ? 21.116 -9.928 -5.839 1.00 47.38 89 ASP A N 1
ATOM 697 C CA . ASP A 1 89 ? 22.071 -9.271 -4.928 1.00 47.38 89 ASP A CA 1
ATOM 698 C C . ASP A 1 89 ? 22.180 -7.760 -5.201 1.00 47.38 89 ASP A C 1
ATOM 700 O O . ASP A 1 89 ? 22.152 -7.366 -6.395 1.00 47.38 89 ASP A O 1
#